Protein AF-A0AB35XH90-F1 (afdb_monomer)

Organism: NCBI:txid51288

Foldseek 3Di:
DQDQDDPVLQVLLLVLVPWDWDQACPDPVSTWTDDPQATEDNDPVVVCVVVVHDDPVVNVVVRHPPVVVVVCRVPVVVSSCSRCQVVLLVVCVVQDPDPDQQDWGDDDDQWTAHNSNDIDRD

Mean predicted aligned error: 10.34 Å

Secondary structure (DSSP, 8-state):
------HHHHHHHHHHTTPEEEE-TTSTTSEEEEETTEEP-S-HHHHHHHHT--SSHHHHTTTB-HHHHHHHHHTHHHHHHHHHHHHHHHHHHHH-SSS-TTPPEE-STTEEE-TT--EEE-

Radius of gyration: 18.58 Å; Cα contacts (8 Å, |Δi|>4): 131; chains: 1; bounding box: 44×32×48 Å

Structure (mmCIF, N/CA/C/O backbone):
data_AF-A0AB35XH90-F1
#
_entry.id   AF-A0AB35XH90-F1
#
loop_
_atom_site.group_PDB
_atom_site.id
_atom_site.type_symbol
_atom_site.label_atom_id
_atom_site.label_alt_id
_atom_site.label_comp_id
_atom_site.label_asym_id
_atom_site.label_entity_id
_atom_site.label_seq_id
_atom_site.pdbx_PDB_ins_code
_atom_site.Cartn_x
_atom_site.Cartn_y
_atom_site.Cartn_z
_atom_site.occupancy
_atom_site.B_iso_or_equiv
_atom_site.auth_seq_id
_atom_site.auth_comp_id
_atom_site.auth_asym_id
_atom_site.auth_atom_id
_atom_site.pdbx_PDB_model_num
ATOM 1 N N . MET A 1 1 ? 3.953 18.642 0.292 1.00 39.84 1 MET A N 1
ATOM 2 C CA . MET A 1 1 ? 3.244 17.989 -0.828 1.00 39.84 1 MET A CA 1
ATOM 3 C C . MET A 1 1 ? 2.874 16.591 -0.352 1.00 39.84 1 MET A C 1
ATOM 5 O O . MET A 1 1 ? 3.778 15.847 0.001 1.00 39.84 1 MET A O 1
ATOM 9 N N . ALA A 1 2 ? 1.587 16.277 -0.179 1.00 48.62 2 ALA A N 1
ATOM 10 C CA . ALA A 1 2 ? 1.181 14.926 0.211 1.00 48.62 2 ALA A CA 1
ATOM 11 C C . ALA A 1 2 ? 1.352 14.021 -1.012 1.00 48.62 2 ALA A C 1
ATOM 13 O O . ALA A 1 2 ? 0.764 14.292 -2.056 1.00 48.62 2 ALA A O 1
ATOM 14 N N . ILE A 1 3 ? 2.204 13.007 -0.911 1.00 57.00 3 ILE A N 1
ATOM 15 C CA . ILE A 1 3 ? 2.400 12.046 -1.993 1.00 57.00 3 ILE A CA 1
ATOM 16 C C . ILE A 1 3 ? 1.155 11.158 -2.040 1.00 57.00 3 ILE A C 1
ATOM 18 O O . ILE A 1 3 ? 0.854 10.456 -1.074 1.00 57.00 3 ILE A O 1
ATOM 22 N N . VAL A 1 4 ? 0.413 11.222 -3.144 1.00 63.78 4 VAL A N 1
ATOM 23 C CA . VAL A 1 4 ? -0.774 10.396 -3.381 1.00 63.78 4 VAL A CA 1
ATOM 24 C C . VAL A 1 4 ? -0.409 9.373 -4.448 1.00 63.78 4 VAL A C 1
ATOM 26 O O . VAL A 1 4 ? -0.208 9.736 -5.601 1.00 63.78 4 VAL A O 1
ATOM 29 N N . LEU A 1 5 ? -0.296 8.106 -4.051 1.00 71.75 5 LEU A N 1
ATOM 30 C CA . LEU A 1 5 ? -0.200 6.994 -4.994 1.00 71.75 5 LEU A CA 1
ATOM 31 C C . LEU A 1 5 ? -1.562 6.791 -5.665 1.00 71.75 5 LEU A C 1
ATOM 33 O O . LEU A 1 5 ? -2.586 6.706 -4.977 1.00 71.75 5 LEU A O 1
ATOM 37 N N . SER A 1 6 ? -1.574 6.649 -6.986 1.00 85.62 6 SER A N 1
ATOM 38 C CA . SER A 1 6 ? -2.751 6.167 -7.708 1.00 85.62 6 SER A CA 1
ATOM 39 C C . SER A 1 6 ? -3.123 4.751 -7.252 1.00 85.62 6 SER A C 1
ATOM 41 O O . SER A 1 6 ? -2.302 4.009 -6.708 1.00 85.62 6 SER A O 1
ATOM 43 N N . VAL A 1 7 ? -4.380 4.355 -7.464 1.00 85.00 7 VAL A N 1
ATOM 44 C CA . VAL A 1 7 ? -4.842 2.996 -7.130 1.00 85.00 7 VAL A CA 1
ATOM 45 C C . VAL A 1 7 ? -4.019 1.947 -7.885 1.00 85.00 7 VAL A C 1
ATOM 47 O O . VAL A 1 7 ? -3.600 0.960 -7.288 1.00 85.00 7 VAL A O 1
ATOM 50 N N . THR A 1 8 ? -3.715 2.194 -9.160 1.00 86.50 8 THR A N 1
ATOM 51 C CA . THR A 1 8 ? -2.907 1.300 -9.998 1.00 86.50 8 THR A CA 1
ATOM 52 C C . THR A 1 8 ? -1.496 1.103 -9.446 1.00 86.50 8 THR A C 1
ATOM 54 O O . THR A 1 8 ? -1.061 -0.038 -9.310 1.00 86.50 8 THR A O 1
ATOM 57 N N . GLU A 1 9 ? -0.803 2.181 -9.060 1.00 88.12 9 GLU A N 1
ATOM 58 C CA . GLU A 1 9 ? 0.536 2.081 -8.458 1.00 88.12 9 GLU A CA 1
ATOM 59 C C . GLU A 1 9 ? 0.500 1.269 -7.155 1.00 88.12 9 GLU A C 1
ATOM 61 O O . GLU A 1 9 ? 1.358 0.422 -6.923 1.00 88.12 9 GLU A O 1
ATOM 66 N N . GLN A 1 10 ? -0.518 1.470 -6.311 1.00 90.19 10 GLN A N 1
ATOM 67 C CA . GLN A 1 10 ? -0.662 0.706 -5.066 1.00 90.19 10 GLN A CA 1
ATOM 68 C C . GLN A 1 10 ? -0.904 -0.782 -5.322 1.00 90.19 10 GLN A C 1
ATOM 70 O O . GLN A 1 10 ? -0.329 -1.613 -4.623 1.00 90.19 10 GLN A O 1
ATOM 75 N N . ILE A 1 11 ? -1.716 -1.121 -6.329 1.00 90.81 11 ILE A N 1
ATOM 76 C CA . ILE A 1 11 ? -1.938 -2.512 -6.744 1.00 90.81 11 ILE A CA 1
ATOM 77 C C . ILE A 1 11 ? -0.621 -3.131 -7.213 1.00 90.81 11 ILE A C 1
ATOM 79 O O . ILE A 1 11 ? -0.260 -4.211 -6.754 1.00 90.81 11 ILE A O 1
ATOM 83 N N . GLN A 1 12 ? 0.131 -2.450 -8.081 1.00 90.62 12 GLN A N 1
ATOM 84 C CA . GLN A 1 12 ? 1.416 -2.960 -8.562 1.00 90.62 12 GLN A CA 1
ATOM 85 C C . GLN A 1 12 ? 2.419 -3.161 -7.420 1.00 90.62 12 GLN A C 1
ATOM 87 O O . GLN A 1 12 ? 3.093 -4.190 -7.380 1.00 90.62 12 GLN A O 1
ATOM 92 N N . ILE A 1 13 ? 2.486 -2.224 -6.467 1.00 92.06 13 ILE A N 1
ATOM 93 C CA . ILE A 1 13 ? 3.338 -2.356 -5.278 1.00 92.06 13 ILE A CA 1
ATOM 94 C C . ILE A 1 13 ? 2.919 -3.579 -4.459 1.00 92.06 13 ILE A C 1
ATOM 96 O O . ILE A 1 13 ? 3.776 -4.394 -4.126 1.00 92.06 13 ILE A O 1
ATOM 100 N N . ALA A 1 14 ? 1.624 -3.744 -4.171 1.00 92.88 14 ALA A N 1
ATOM 101 C CA . ALA A 1 14 ? 1.118 -4.891 -3.420 1.00 92.88 14 ALA A CA 1
ATOM 102 C C . ALA A 1 14 ? 1.481 -6.219 -4.110 1.00 92.88 14 ALA A C 1
ATOM 104 O O . ALA A 1 14 ? 2.028 -7.122 -3.479 1.00 92.88 14 ALA A O 1
ATOM 105 N N . LEU A 1 15 ? 1.274 -6.321 -5.424 1.00 91.75 15 LEU A N 1
ATOM 106 C CA . LEU A 1 15 ? 1.613 -7.525 -6.188 1.00 91.75 15 LEU A CA 1
ATOM 107 C C . LEU A 1 15 ? 3.122 -7.817 -6.174 1.00 91.75 15 LEU A C 1
ATOM 109 O O . LEU A 1 15 ? 3.529 -8.945 -5.905 1.00 91.75 15 LEU A O 1
ATOM 113 N N . LYS A 1 16 ? 3.972 -6.808 -6.399 1.00 91.81 16 LYS A N 1
ATOM 114 C CA . LYS A 1 16 ? 5.440 -6.953 -6.340 1.00 91.81 16 LYS A CA 1
ATOM 115 C C . LYS A 1 16 ? 5.946 -7.311 -4.940 1.00 91.81 16 LYS A C 1
ATOM 117 O O . LYS A 1 16 ? 6.959 -7.992 -4.815 1.00 91.81 16 LYS A O 1
ATOM 122 N N . LEU A 1 17 ? 5.236 -6.892 -3.892 1.00 92.75 17 LEU A N 1
ATOM 123 C CA . LEU A 1 17 ? 5.511 -7.285 -2.510 1.00 92.75 17 LEU A CA 1
ATOM 124 C C . LEU A 1 17 ? 5.043 -8.712 -2.181 1.00 92.75 17 LEU A C 1
ATOM 126 O O . LEU A 1 17 ? 5.331 -9.194 -1.082 1.00 92.75 17 LEU A O 1
ATOM 130 N N . GLY A 1 18 ? 4.359 -9.390 -3.106 1.00 94.62 18 GLY A N 1
ATOM 131 C CA . GLY A 1 18 ? 3.886 -10.763 -2.954 1.00 94.62 18 GLY A CA 1
ATOM 132 C C . GLY A 1 18 ? 2.513 -10.886 -2.298 1.00 94.62 18 GLY A C 1
ATOM 133 O O . GLY A 1 18 ? 2.228 -11.927 -1.716 1.00 94.62 18 GLY A O 1
ATOM 134 N N . TYR A 1 19 ? 1.681 -9.840 -2.335 1.00 96.38 19 TYR A N 1
ATOM 135 C CA . TYR A 1 19 ? 0.267 -9.993 -1.999 1.00 96.38 19 TYR A CA 1
ATOM 136 C C . TYR A 1 19 ? -0.485 -10.640 -3.157 1.00 96.38 19 TYR A C 1
ATOM 138 O O . TYR A 1 19 ? -0.274 -10.310 -4.324 1.00 96.38 19 TYR A O 1
ATOM 146 N N . GLU A 1 20 ? -1.418 -11.514 -2.817 1.00 95.06 20 GLU A N 1
ATOM 147 C CA . GLU A 1 20 ? -2.291 -12.190 -3.761 1.00 95.06 20 GLU A CA 1
ATOM 148 C C . GLU A 1 20 ? -3.639 -11.480 -3.830 1.00 95.06 20 GLU A C 1
ATOM 150 O O . GLU A 1 20 ? -4.195 -11.059 -2.812 1.00 95.06 20 GLU A O 1
ATOM 155 N N . ARG A 1 21 ? -4.171 -11.339 -5.046 1.00 92.56 21 ARG A N 1
ATOM 156 C CA . ARG A 1 21 ? -5.480 -10.728 -5.281 1.00 92.56 21 ARG A CA 1
ATOM 157 C C . ARG A 1 21 ? -6.584 -11.723 -4.935 1.00 92.56 21 ARG A C 1
ATOM 159 O O . ARG A 1 21 ? -6.657 -12.787 -5.545 1.00 92.56 21 ARG A O 1
ATOM 166 N N . VAL A 1 22 ? -7.500 -11.327 -4.060 1.00 91.81 22 VAL A N 1
ATOM 167 C CA . VAL A 1 22 ? -8.717 -12.081 -3.751 1.00 91.81 22 VAL A CA 1
ATOM 168 C C . VAL A 1 22 ? -9.932 -11.295 -4.245 1.00 91.81 22 VAL A C 1
ATOM 170 O O . VAL A 1 22 ? -10.131 -10.166 -3.795 1.00 91.81 22 VAL A O 1
ATOM 173 N N . PRO A 1 23 ? -10.719 -11.833 -5.196 1.00 87.56 23 PRO A N 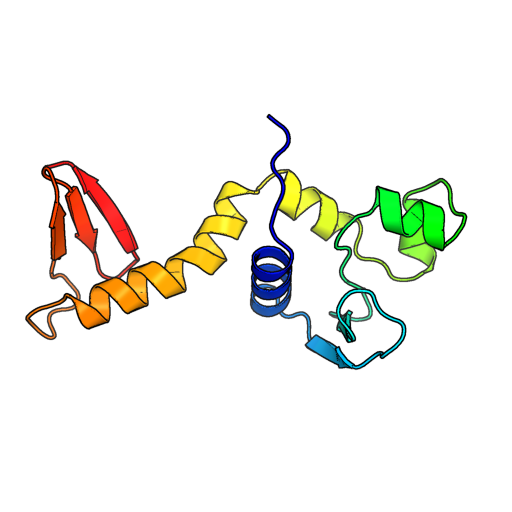1
ATOM 174 C CA . PRO A 1 23 ? -11.942 -11.188 -5.668 1.00 87.56 23 PRO A CA 1
ATOM 175 C C . PRO A 1 23 ? -12.940 -10.965 -4.529 1.00 87.56 23 PRO A C 1
ATOM 177 O O . PRO A 1 23 ? -13.193 -11.873 -3.7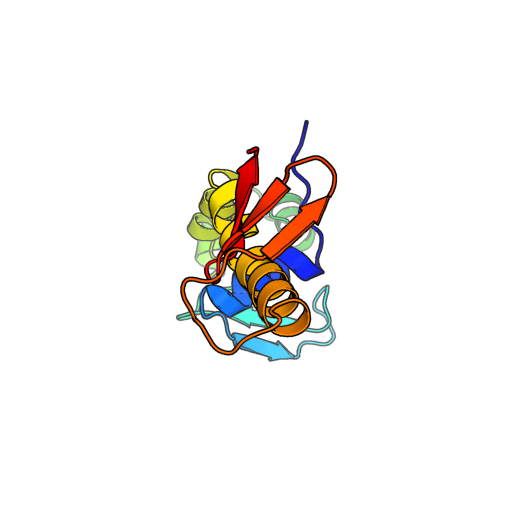43 1.00 87.56 23 PRO A O 1
ATOM 180 N N . ASP A 1 24 ? -13.507 -9.765 -4.475 1.00 85.50 24 ASP A N 1
ATOM 181 C CA . ASP A 1 24 ? -14.503 -9.361 -3.482 1.00 85.50 24 ASP A CA 1
ATOM 182 C C . ASP A 1 24 ? -15.303 -8.195 -4.068 1.00 85.50 24 ASP A C 1
ATOM 184 O O . ASP A 1 24 ? -14.754 -7.112 -4.266 1.00 85.50 24 ASP A O 1
ATOM 188 N N . GLU A 1 25 ? -16.568 -8.428 -4.412 1.00 81.44 25 GLU A N 1
ATOM 189 C CA . GLU A 1 25 ? -17.417 -7.434 -5.081 1.00 81.44 25 GLU A CA 1
ATOM 190 C C . GLU A 1 25 ? -17.711 -6.213 -4.201 1.00 81.44 25 GLU A C 1
ATOM 192 O O . GLU A 1 25 ? -17.904 -5.118 -4.731 1.00 81.44 25 GLU A O 1
ATOM 197 N N . ASP A 1 26 ? -17.659 -6.379 -2.878 1.00 78.25 26 ASP A N 1
ATOM 198 C CA . ASP A 1 26 ? -17.913 -5.316 -1.907 1.00 78.25 26 ASP A CA 1
ATOM 199 C C . ASP A 1 26 ? -16.650 -4.485 -1.609 1.00 78.25 26 ASP A C 1
ATOM 201 O O . ASP A 1 26 ? -16.716 -3.406 -1.008 1.00 78.25 26 ASP A O 1
ATOM 205 N N . ALA A 1 27 ? -15.476 -4.948 -2.052 1.00 75.62 27 ALA A N 1
ATOM 206 C CA . ALA A 1 27 ? -14.221 -4.234 -1.874 1.00 75.62 27 ALA A CA 1
ATOM 207 C C . ALA A 1 27 ? -14.062 -3.070 -2.869 1.00 75.62 27 ALA A C 1
ATOM 209 O O . ALA A 1 27 ? -14.459 -3.133 -4.030 1.00 75.62 27 ALA A O 1
ATOM 210 N N . TYR A 1 28 ? -13.357 -2.015 -2.440 1.00 69.25 28 TYR A N 1
ATOM 211 C CA . TYR A 1 28 ? -13.143 -0.775 -3.208 1.00 69.25 28 TYR A CA 1
ATOM 212 C C . TYR A 1 28 ? -12.589 -0.982 -4.634 1.00 69.25 28 TYR A C 1
ATOM 214 O O . TYR A 1 28 ? -12.865 -0.183 -5.525 1.00 69.25 28 TYR A O 1
ATOM 222 N N . THR A 1 29 ? -11.813 -2.048 -4.860 1.00 74.38 29 THR A N 1
ATOM 223 C CA . THR A 1 29 ? -11.251 -2.411 -6.176 1.00 74.38 29 THR A CA 1
ATOM 224 C C . THR A 1 29 ? -11.829 -3.710 -6.748 1.00 74.38 29 THR A C 1
ATOM 226 O O . THR A 1 29 ? -11.164 -4.392 -7.533 1.00 74.38 29 THR A O 1
ATOM 229 N N . SER A 1 30 ? -13.021 -4.108 -6.293 1.00 78.88 30 SER A N 1
ATOM 230 C CA . SER A 1 30 ? -13.629 -5.423 -6.555 1.00 78.88 30 SER A CA 1
ATOM 231 C C . SER A 1 30 ? -12.703 -6.602 -6.189 1.00 78.88 30 SER A C 1
ATOM 233 O O . SER A 1 30 ? -12.723 -7.673 -6.806 1.00 78.88 30 SER A O 1
ATOM 235 N N . ALA A 1 31 ? -11.797 -6.346 -5.244 1.00 84.25 31 ALA A N 1
ATOM 236 C CA . ALA A 1 31 ? -10.842 -7.277 -4.669 1.00 84.25 31 ALA A CA 1
ATOM 237 C C . ALA A 1 31 ? -10.152 -6.650 -3.457 1.00 84.25 31 ALA A C 1
ATOM 239 O O . ALA A 1 31 ? -9.973 -5.428 -3.402 1.00 84.25 31 ALA A O 1
ATOM 240 N N . TYR A 1 32 ? -9.676 -7.507 -2.561 1.00 91.19 32 TYR A N 1
ATOM 241 C CA . TYR A 1 32 ? -8.645 -7.181 -1.582 1.00 91.19 32 TYR A CA 1
ATOM 242 C C . TYR A 1 32 ? -7.352 -7.944 -1.901 1.00 91.19 32 TYR A C 1
ATOM 244 O O . TYR A 1 32 ? -7.319 -8.809 -2.777 1.00 91.19 32 TYR A O 1
ATOM 252 N N . TYR A 1 33 ? -6.264 -7.592 -1.218 1.00 95.19 33 TYR A N 1
ATOM 253 C CA . TYR A 1 33 ? -4.948 -8.188 -1.446 1.00 95.19 33 TYR A CA 1
ATOM 254 C C . TYR A 1 33 ? -4.408 -8.718 -0.123 1.00 95.19 33 TYR A C 1
ATOM 256 O O . TYR A 1 33 ? -4.433 -7.988 0.869 1.00 95.19 33 TYR A O 1
ATOM 264 N N . VAL A 1 34 ? -3.949 -9.970 -0.094 1.00 96.19 34 VAL A N 1
ATOM 265 C CA . VAL A 1 34 ? -3.526 -10.652 1.138 1.00 96.19 34 VAL A CA 1
ATOM 266 C C . VAL A 1 34 ? -2.141 -11.279 0.996 1.00 96.19 34 VAL A C 1
ATOM 268 O O . VAL A 1 34 ? -1.813 -11.844 -0.041 1.00 96.19 34 VAL A O 1
ATOM 271 N N . LYS A 1 35 ? -1.323 -11.186 2.044 1.00 97.38 35 LYS A N 1
ATOM 272 C CA . LYS A 1 35 ? -0.006 -11.824 2.139 1.00 97.38 35 LYS A CA 1
ATOM 273 C C . LYS A 1 35 ? 0.188 -12.344 3.552 1.00 97.38 35 LYS A C 1
ATOM 275 O O . LYS A 1 35 ? 0.113 -11.571 4.498 1.00 97.38 35 LYS A O 1
ATOM 280 N N . ASN A 1 36 ? 0.464 -13.639 3.709 1.00 95.44 36 ASN A N 1
ATOM 281 C CA . ASN A 1 36 ? 0.664 -14.262 5.027 1.00 95.44 36 ASN A CA 1
ATOM 282 C C . ASN A 1 36 ? -0.482 -13.972 6.021 1.00 95.44 36 ASN A C 1
ATOM 284 O O . ASN A 1 36 ? -0.238 -13.723 7.197 1.00 95.44 36 ASN A O 1
ATOM 288 N N . GLY A 1 37 ? -1.727 -13.951 5.535 1.00 94.12 37 GLY A N 1
ATOM 289 C CA . GLY A 1 37 ? -2.910 -13.602 6.331 1.00 94.12 37 GLY A CA 1
ATOM 290 C C . GLY A 1 37 ? -3.161 -12.099 6.494 1.00 94.12 37 GLY A C 1
ATOM 291 O O . GLY A 1 37 ? -4.268 -11.725 6.857 1.00 94.12 37 GLY A O 1
ATOM 292 N N . LEU A 1 38 ? -2.197 -11.238 6.152 1.00 97.50 38 LEU A N 1
ATOM 293 C CA . LEU A 1 38 ? -2.316 -9.791 6.311 1.00 97.50 38 LEU A CA 1
ATOM 294 C C . LEU A 1 38 ? -2.903 -9.111 5.070 1.00 97.50 38 LEU A C 1
ATOM 296 O O . LEU A 1 38 ? -2.459 -9.345 3.945 1.00 97.50 38 LEU A O 1
ATOM 300 N N . LYS A 1 39 ? -3.885 -8.235 5.279 1.00 95.94 39 LYS A N 1
ATOM 301 C CA . LYS A 1 39 ? -4.622 -7.491 4.254 1.00 95.94 39 LYS A CA 1
ATOM 302 C C . LYS A 1 39 ? -3.936 -6.167 3.945 1.00 95.94 39 LYS A C 1
ATOM 304 O O . LYS A 1 39 ? -3.652 -5.366 4.836 1.00 95.94 39 LYS A O 1
ATOM 309 N N . TRP A 1 40 ? -3.735 -5.905 2.661 1.00 96.06 40 TRP A N 1
ATOM 310 C CA . TRP A 1 40 ? -3.222 -4.639 2.155 1.00 96.06 40 TRP A CA 1
ATOM 311 C C . TRP A 1 40 ? -4.168 -3.471 2.464 1.00 96.06 40 TRP A C 1
ATOM 313 O O . TRP A 1 40 ? -5.389 -3.585 2.334 1.00 96.06 40 TRP A O 1
ATOM 323 N N . ILE A 1 41 ? -3.598 -2.315 2.805 1.00 94.38 41 ILE A N 1
ATOM 324 C CA . ILE A 1 41 ? -4.351 -1.091 3.089 1.00 94.38 41 ILE A CA 1
ATOM 325 C C . ILE A 1 41 ? -4.064 -0.048 2.004 1.00 94.38 41 ILE A C 1
ATOM 327 O O . ILE A 1 41 ? -2.948 0.452 1.881 1.00 94.38 41 ILE A O 1
ATOM 331 N N . PHE A 1 42 ? -5.099 0.374 1.277 1.00 91.50 42 PHE A N 1
ATOM 332 C CA . PHE A 1 42 ? -4.985 1.485 0.322 1.00 91.50 42 PHE A CA 1
ATOM 333 C C . PHE A 1 42 ? -5.015 2.852 1.022 1.00 91.50 42 PHE A C 1
ATOM 335 O O . PHE A 1 42 ? -4.179 3.734 0.808 1.00 91.50 42 PHE A O 1
ATOM 342 N N . ASN A 1 43 ? -5.988 3.032 1.915 1.00 90.88 43 ASN A N 1
ATOM 343 C CA . ASN A 1 43 ? -6.233 4.285 2.616 1.00 90.88 43 ASN A CA 1
ATOM 344 C C . ASN A 1 43 ? -6.612 4.003 4.070 1.00 90.88 43 ASN A C 1
ATOM 346 O O . ASN A 1 43 ? -7.760 3.665 4.345 1.00 90.88 43 ASN A O 1
ATOM 350 N N . ILE A 1 44 ? -5.668 4.185 4.999 1.00 94.19 44 ILE A N 1
ATOM 351 C CA . ILE A 1 44 ? -5.908 3.869 6.413 1.00 94.19 44 ILE A CA 1
ATOM 352 C C . ILE A 1 44 ? -7.001 4.756 7.016 1.00 94.19 44 ILE A C 1
ATOM 354 O O . ILE A 1 44 ? -7.814 4.283 7.796 1.00 94.19 44 ILE A O 1
ATOM 358 N N . VAL A 1 45 ? -7.082 6.031 6.619 1.00 93.06 45 VAL A N 1
ATOM 359 C CA . VAL A 1 45 ? -8.079 6.969 7.160 1.00 93.06 45 VAL A CA 1
ATOM 360 C C . VAL A 1 45 ? -9.480 6.596 6.682 1.00 93.06 45 VAL A C 1
ATOM 362 O O . VAL A 1 45 ? -10.423 6.606 7.469 1.00 93.06 45 VAL A O 1
ATOM 365 N N . GLY A 1 46 ? -9.620 6.268 5.395 1.00 91.31 46 GLY A N 1
ATOM 366 C CA . GLY A 1 46 ? -10.882 5.792 4.828 1.00 91.31 46 GLY A CA 1
ATOM 367 C C . GLY A 1 46 ? -11.309 4.466 5.450 1.00 91.31 46 GLY A C 1
ATOM 368 O O . GLY A 1 46 ? -12.442 4.343 5.899 1.00 91.31 46 GLY A O 1
ATOM 369 N N . LEU A 1 47 ? -10.370 3.526 5.565 1.00 92.56 47 LEU A N 1
ATOM 370 C CA . LEU A 1 47 ? -10.606 2.210 6.148 1.00 92.56 47 LEU A CA 1
ATOM 371 C C . LEU A 1 47 ? -11.106 2.303 7.593 1.00 92.56 47 LEU A C 1
ATOM 373 O O . LEU A 1 47 ? -12.130 1.712 7.921 1.00 92.56 47 LEU A O 1
ATOM 377 N N . LYS A 1 48 ? -10.442 3.105 8.435 1.00 95.12 48 LYS A N 1
ATOM 378 C CA . LYS A 1 48 ? -10.863 3.324 9.827 1.00 95.12 48 LYS A CA 1
ATOM 379 C C . LYS A 1 48 ? -12.289 3.855 9.932 1.00 95.12 48 LYS A C 1
ATOM 381 O O . LYS A 1 48 ? -13.061 3.372 10.751 1.00 95.12 48 LYS A O 1
ATOM 386 N N . LYS A 1 49 ? -12.655 4.815 9.075 1.00 94.38 49 LYS A N 1
ATOM 387 C CA . LYS A 1 49 ? -14.022 5.355 9.027 1.00 94.38 49 LYS A CA 1
ATOM 388 C C . LYS A 1 49 ? -15.040 4.291 8.627 1.00 94.38 49 LYS A C 1
ATOM 390 O O . LYS A 1 49 ? -16.081 4.204 9.265 1.00 94.38 49 LYS A O 1
ATOM 395 N N . THR A 1 50 ? -14.742 3.491 7.605 1.00 91.88 50 THR A N 1
ATOM 396 C CA . THR A 1 50 ? -15.636 2.423 7.132 1.00 91.88 50 THR A CA 1
ATOM 397 C C . THR A 1 50 ? -15.842 1.340 8.188 1.00 91.88 50 THR A C 1
ATOM 399 O O . THR A 1 50 ? -16.963 0.884 8.379 1.00 91.88 50 THR A O 1
ATOM 402 N N . LEU A 1 51 ? -14.780 0.960 8.899 1.00 92.75 51 LEU A N 1
ATOM 403 C CA . LEU A 1 51 ? -14.831 -0.056 9.952 1.00 92.75 51 LEU A CA 1
ATOM 404 C C . LEU A 1 51 ? -15.280 0.499 11.313 1.00 92.75 51 LEU A C 1
ATOM 406 O O . LEU A 1 51 ? -15.437 -0.268 12.256 1.00 92.75 51 LEU A O 1
ATOM 410 N N . ASN A 1 52 ? -15.484 1.816 11.420 1.00 95.69 52 ASN A N 1
ATOM 411 C CA . ASN A 1 52 ? -15.790 2.517 12.666 1.00 95.69 52 ASN A CA 1
ATOM 412 C C . ASN A 1 52 ? -14.781 2.224 13.800 1.00 95.69 52 ASN A C 1
ATOM 414 O O . ASN A 1 52 ? -15.163 2.033 14.952 1.00 95.69 52 ASN A O 1
ATOM 418 N N . VAL A 1 53 ? -13.490 2.207 13.462 1.00 95.75 53 VAL A N 1
ATOM 419 C CA . VAL A 1 53 ? -12.379 2.025 14.411 1.00 95.75 53 VAL A CA 1
ATOM 420 C C . VAL A 1 53 ? -11.541 3.295 14.513 1.00 95.75 53 VAL A C 1
ATOM 422 O O . VAL A 1 53 ? -11.549 4.148 13.621 1.00 95.75 53 VAL A O 1
ATOM 425 N N . SER A 1 54 ? -10.792 3.434 15.604 1.00 93.62 54 SER A N 1
ATOM 426 C CA . SER A 1 54 ? -10.063 4.669 15.921 1.00 93.62 54 SER A CA 1
ATOM 427 C C . SER A 1 54 ? -8.543 4.505 15.880 1.00 93.62 54 SER A C 1
ATOM 429 O O . SER A 1 54 ? -7.811 5.448 15.556 1.00 93.62 54 SER A O 1
ATOM 431 N N . SER A 1 55 ? -8.051 3.297 16.135 1.00 96.00 55 SER A N 1
ATOM 432 C CA . SER A 1 55 ? -6.633 3.012 16.327 1.00 96.00 55 SER A CA 1
ATOM 433 C C . SER A 1 55 ? -6.049 2.146 15.214 1.00 96.00 55 SER A C 1
ATOM 435 O O . SER A 1 55 ? -6.756 1.550 14.405 1.00 96.00 55 SER A O 1
ATOM 437 N N . ASP A 1 56 ? -4.722 2.148 15.132 1.00 97.50 56 ASP A N 1
ATOM 438 C CA . ASP A 1 56 ? -3.993 1.224 14.263 1.00 97.50 56 ASP A CA 1
ATOM 439 C C . ASP A 1 56 ? -4.000 -0.201 14.842 1.00 97.50 56 ASP A C 1
ATOM 441 O O . ASP A 1 56 ? -3.969 -1.164 14.085 1.00 97.50 56 ASP A O 1
ATOM 445 N N . ASP A 1 57 ? -4.100 -0.348 16.166 1.00 97.88 57 ASP A N 1
ATOM 446 C CA . ASP A 1 57 ? -4.150 -1.655 16.830 1.00 97.88 57 ASP A CA 1
ATOM 447 C C . ASP A 1 57 ? -5.431 -2.420 16.486 1.00 97.88 57 ASP A C 1
ATOM 449 O O . ASP A 1 57 ? -5.353 -3.582 16.102 1.00 97.88 57 ASP A O 1
ATOM 453 N N . GLU A 1 58 ? -6.584 -1.747 16.466 1.00 97.69 58 GLU A N 1
ATOM 454 C CA . GLU A 1 58 ? -7.854 -2.335 16.005 1.00 97.69 58 GLU A CA 1
ATOM 455 C C . GLU A 1 58 ? -7.799 -2.810 14.540 1.00 97.69 58 GLU A C 1
ATOM 457 O O . GLU A 1 58 ? -8.547 -3.702 14.139 1.00 97.69 58 GLU A O 1
ATOM 462 N N . LEU A 1 59 ? -6.932 -2.211 13.715 1.00 97.38 59 LEU A N 1
ATOM 463 C CA . LEU A 1 59 ? -6.692 -2.684 12.351 1.00 97.38 59 LEU A CA 1
ATOM 464 C C . LEU A 1 59 ? -5.793 -3.925 12.345 1.00 97.38 59 LEU A C 1
ATOM 466 O O . LEU A 1 59 ? -6.064 -4.859 11.593 1.00 97.38 59 LEU A O 1
ATOM 470 N N . ARG A 1 60 ? -4.758 -3.967 13.194 1.00 97.38 60 ARG A N 1
ATOM 471 C CA . ARG A 1 60 ? -3.900 -5.154 13.354 1.00 97.38 60 ARG A CA 1
ATOM 472 C C . ARG A 1 60 ? -4.698 -6.359 13.853 1.00 97.38 60 ARG A C 1
ATOM 474 O O . ARG A 1 60 ? -4.500 -7.455 13.347 1.00 97.38 60 ARG A O 1
ATOM 481 N N . GLU A 1 61 ? -5.636 -6.151 14.776 1.00 96.81 61 GLU A N 1
ATOM 482 C CA . GLU A 1 61 ? -6.558 -7.188 15.271 1.00 96.81 61 GLU A CA 1
ATOM 483 C C . GLU A 1 61 ? -7.482 -7.756 14.180 1.00 96.81 61 GLU A C 1
ATOM 485 O O . GLU A 1 61 ? -8.003 -8.859 14.321 1.00 96.81 61 GLU A O 1
ATOM 490 N N . GLN A 1 62 ? -7.671 -7.020 13.083 1.00 95.50 62 GLN A N 1
ATOM 491 C CA . GLN A 1 62 ? -8.441 -7.440 11.906 1.00 95.50 62 GLN A CA 1
ATOM 492 C C . GLN A 1 62 ? -7.552 -7.915 10.744 1.00 95.50 62 GLN A C 1
ATOM 494 O O . GLN A 1 62 ? -8.010 -7.987 9.594 1.00 95.50 62 GLN A O 1
ATOM 499 N N . ASP A 1 63 ? -6.290 -8.222 11.046 1.00 97.25 63 ASP A N 1
ATOM 500 C CA . ASP A 1 63 ? -5.261 -8.687 10.121 1.00 9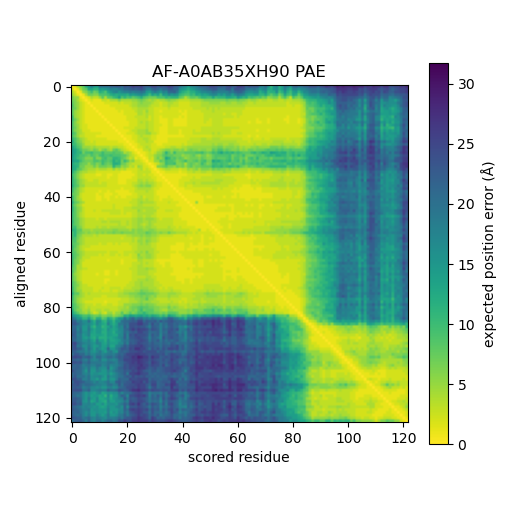7.25 63 ASP A CA 1
ATOM 501 C C . ASP A 1 63 ? -4.902 -7.675 9.025 1.00 97.25 63 ASP A C 1
ATOM 503 O O . ASP A 1 63 ? -4.520 -8.062 7.927 1.00 97.25 63 ASP A O 1
ATOM 507 N N . TYR A 1 64 ? -5.025 -6.368 9.257 1.00 97.44 64 TYR A N 1
ATOM 508 C CA . TYR A 1 64 ? -4.532 -5.379 8.294 1.00 97.44 64 TYR A CA 1
ATOM 509 C C . TYR A 1 64 ? -3.031 -5.120 8.463 1.00 97.44 64 TYR A C 1
ATOM 511 O O . TYR A 1 64 ? -2.526 -4.944 9.573 1.00 97.44 64 TYR A O 1
ATOM 519 N N . ASP A 1 65 ? -2.318 -5.024 7.340 1.00 97.56 65 ASP A N 1
ATOM 520 C CA . ASP A 1 65 ? -0.872 -4.800 7.304 1.00 97.56 65 ASP A CA 1
ATOM 521 C C . ASP A 1 65 ? -0.515 -3.318 7.500 1.00 97.56 65 ASP A C 1
ATOM 523 O O . ASP A 1 65 ? -0.178 -2.574 6.572 1.00 97.56 65 ASP A O 1
ATOM 527 N N . VAL A 1 66 ? -0.645 -2.867 8.745 1.00 97.56 66 VAL A N 1
ATOM 528 C CA . VAL A 1 66 ? -0.374 -1.478 9.130 1.00 97.56 66 VAL A CA 1
ATOM 529 C C . VAL A 1 66 ? 1.103 -1.118 8.945 1.00 97.56 66 VAL A C 1
ATOM 531 O O . VAL A 1 66 ? 1.421 -0.002 8.527 1.00 97.56 66 VAL A O 1
ATOM 534 N N . GLU A 1 67 ? 2.013 -2.049 9.225 1.00 97.19 67 GLU A N 1
ATOM 535 C CA . GLU A 1 67 ? 3.451 -1.788 9.130 1.00 97.19 67 GLU A CA 1
ATOM 536 C C . GLU A 1 67 ? 3.866 -1.518 7.681 1.00 97.19 67 GLU A C 1
ATOM 538 O O . GLU A 1 67 ? 4.495 -0.494 7.393 1.00 97.19 67 GLU A O 1
ATOM 543 N N . THR A 1 68 ? 3.431 -2.367 6.744 1.00 95.94 68 THR A N 1
ATOM 544 C CA . THR A 1 68 ? 3.726 -2.177 5.319 1.00 95.94 68 THR A CA 1
ATOM 545 C C . THR A 1 68 ? 3.077 -0.898 4.781 1.00 95.94 68 THR A C 1
ATOM 547 O O . THR A 1 68 ? 3.696 -0.175 3.996 1.00 95.94 68 THR A O 1
ATOM 550 N N . TYR A 1 69 ? 1.873 -0.542 5.247 1.00 94.94 69 TYR A N 1
ATOM 551 C CA . TYR A 1 69 ? 1.204 0.708 4.865 1.00 94.94 69 TYR A CA 1
ATOM 552 C C . TYR A 1 69 ? 2.060 1.956 5.141 1.00 94.94 69 TYR A C 1
ATOM 554 O O . TYR A 1 69 ? 2.149 2.857 4.291 1.00 94.94 69 TYR A O 1
ATOM 562 N N . TYR A 1 70 ? 2.672 2.034 6.327 1.00 94.81 70 TYR A N 1
ATOM 563 C CA . TYR A 1 70 ? 3.526 3.163 6.696 1.00 94.81 70 TYR A CA 1
ATOM 564 C C . TYR A 1 70 ? 4.898 3.085 6.040 1.00 94.81 70 TYR A C 1
ATOM 566 O O . TYR A 1 70 ? 5.415 4.125 5.623 1.00 94.81 70 TYR A O 1
ATOM 574 N N . ASP A 1 71 ? 5.472 1.888 5.916 1.00 94.94 71 ASP A N 1
ATOM 575 C CA . ASP A 1 71 ? 6.758 1.702 5.252 1.00 94.94 71 ASP A CA 1
ATOM 576 C C . ASP A 1 71 ? 6.713 2.188 3.799 1.00 94.94 71 ASP A C 1
ATOM 578 O O . ASP A 1 71 ? 7.564 2.977 3.387 1.00 94.94 71 ASP A O 1
ATOM 582 N N . VAL A 1 72 ? 5.663 1.832 3.052 1.00 91.12 72 VAL A N 1
ATOM 583 C CA . VAL A 1 72 ? 5.483 2.256 1.655 1.00 91.12 72 VAL A CA 1
ATOM 584 C C . VAL A 1 72 ? 5.382 3.772 1.523 1.00 91.12 72 VAL A C 1
ATOM 586 O O . VAL A 1 72 ? 5.978 4.362 0.623 1.00 91.12 72 VAL A O 1
ATOM 589 N N . ARG A 1 73 ? 4.676 4.435 2.444 1.00 89.38 73 ARG A N 1
ATOM 590 C CA . ARG A 1 73 ? 4.552 5.903 2.443 1.00 89.38 73 ARG A CA 1
ATOM 591 C C . ARG A 1 73 ? 5.841 6.604 2.848 1.00 89.38 73 ARG A C 1
ATOM 593 O O . ARG A 1 73 ? 6.166 7.642 2.277 1.00 89.38 73 ARG A O 1
ATOM 600 N N . ARG A 1 74 ? 6.572 6.054 3.819 1.00 91.06 74 ARG A N 1
ATOM 601 C CA . ARG A 1 74 ? 7.858 6.600 4.268 1.00 91.06 74 ARG A CA 1
ATOM 602 C C . ARG A 1 74 ? 8.935 6.434 3.198 1.00 91.06 74 ARG A C 1
ATOM 604 O O . ARG A 1 74 ? 9.729 7.344 2.992 1.00 91.06 74 ARG A O 1
ATOM 611 N N . ASN A 1 75 ? 8.924 5.302 2.501 1.00 88.69 75 ASN A N 1
ATOM 612 C CA . ASN A 1 75 ? 9.916 4.913 1.503 1.00 88.69 75 ASN A CA 1
ATOM 613 C C . ASN A 1 75 ? 9.356 4.977 0.073 1.00 88.69 75 ASN A C 1
ATOM 615 O O . ASN A 1 75 ? 9.692 4.145 -0.768 1.00 88.69 75 ASN A O 1
ATOM 619 N N . TYR A 1 76 ? 8.515 5.974 -0.220 1.00 82.69 76 TYR A N 1
ATOM 620 C CA . TYR A 1 76 ? 7.786 6.079 -1.491 1.00 82.69 76 TYR A CA 1
ATOM 621 C C . TYR A 1 76 ? 8.674 5.910 -2.730 1.00 82.69 76 TYR A C 1
ATOM 623 O O . TYR A 1 76 ? 8.338 5.127 -3.613 1.00 82.69 76 TYR A O 1
ATOM 631 N N . ASN A 1 77 ? 9.823 6.592 -2.788 1.00 80.44 77 ASN A N 1
ATOM 632 C CA . ASN A 1 77 ? 10.700 6.550 -3.964 1.00 80.44 77 ASN A CA 1
ATOM 633 C C . ASN A 1 77 ? 11.214 5.133 -4.263 1.00 80.44 77 ASN A C 1
ATOM 635 O O . ASN A 1 77 ? 11.238 4.736 -5.424 1.00 80.44 77 ASN A O 1
ATOM 639 N N . LYS A 1 78 ? 11.538 4.347 -3.226 1.00 85.75 78 LYS A N 1
ATOM 640 C CA . LYS A 1 78 ? 11.963 2.945 -3.360 1.00 85.75 78 LYS A CA 1
ATOM 641 C C . LYS A 1 78 ? 10.864 2.103 -4.010 1.00 85.75 78 LYS A C 1
ATOM 643 O O . LYS A 1 78 ? 11.113 1.373 -4.964 1.00 85.75 78 LYS A O 1
ATOM 648 N N . TYR A 1 79 ? 9.637 2.211 -3.504 1.00 86.44 79 TYR A N 1
ATOM 649 C CA . TYR A 1 79 ? 8.510 1.429 -4.018 1.00 86.44 79 TYR A CA 1
ATOM 650 C C . TYR A 1 79 ? 8.035 1.906 -5.387 1.00 86.44 79 TYR A C 1
ATOM 652 O O . TYR A 1 79 ? 7.605 1.088 -6.194 1.00 86.44 79 TYR A O 1
ATOM 660 N N . LYS A 1 80 ? 8.168 3.203 -5.678 1.00 81.50 80 LYS A N 1
ATOM 661 C CA . LYS A 1 80 ? 7.917 3.745 -7.011 1.00 81.50 80 LYS A CA 1
ATOM 662 C C . LYS A 1 80 ? 8.910 3.186 -8.028 1.00 81.50 80 LYS A C 1
ATOM 664 O O . LYS A 1 80 ? 8.485 2.693 -9.061 1.00 81.50 80 LYS A O 1
ATOM 669 N N . GLN A 1 81 ? 10.207 3.188 -7.726 1.00 79.19 81 GLN A N 1
ATOM 670 C CA . GLN A 1 81 ? 11.221 2.589 -8.604 1.00 79.19 81 GLN A CA 1
ATOM 671 C C . GLN A 1 81 ? 10.975 1.092 -8.830 1.00 79.19 81 GLN A C 1
ATOM 673 O O . GLN A 1 81 ? 11.115 0.620 -9.948 1.00 79.19 81 GLN A O 1
ATOM 678 N N . MET A 1 82 ? 10.511 0.357 -7.815 1.00 81.56 82 MET A N 1
ATOM 679 C CA . MET A 1 82 ? 10.173 -1.067 -7.949 1.00 81.56 82 MET A CA 1
ATOM 680 C C . MET A 1 82 ? 9.083 -1.351 -9.004 1.00 81.56 82 MET A C 1
ATOM 682 O O . MET A 1 82 ? 9.085 -2.425 -9.608 1.00 81.56 82 MET A O 1
ATOM 686 N N . ILE A 1 83 ? 8.143 -0.422 -9.211 1.00 79.44 83 ILE A N 1
ATOM 687 C CA . ILE A 1 83 ? 7.058 -0.568 -10.199 1.00 79.44 83 ILE A CA 1
ATOM 688 C C . ILE A 1 83 ? 7.327 0.180 -11.512 1.00 79.44 83 ILE A C 1
ATOM 690 O O . ILE A 1 83 ? 6.802 -0.215 -12.544 1.00 79.44 83 ILE A O 1
ATOM 694 N N . VAL A 1 84 ? 8.169 1.217 -11.489 1.00 67.69 84 VAL A N 1
ATOM 695 C CA . VAL A 1 84 ? 8.604 1.962 -12.683 1.00 67.69 84 VAL A CA 1
ATOM 696 C C . VAL A 1 84 ? 9.742 1.244 -13.404 1.00 67.69 84 VAL A C 1
ATOM 698 O O . VAL A 1 84 ? 9.803 1.295 -14.626 1.00 67.69 84 VAL A O 1
ATOM 701 N N . GLY A 1 85 ? 10.601 0.519 -12.682 1.00 60.12 85 GLY A N 1
ATOM 702 C CA . GLY A 1 85 ? 11.707 -0.241 -13.263 1.00 60.12 85 GLY A CA 1
ATOM 703 C C . GLY A 1 85 ? 11.237 -1.221 -14.335 1.00 60.12 85 GLY A C 1
ATOM 704 O O . GLY A 1 85 ? 11.875 -1.325 -15.366 1.00 60.12 85 GLY A O 1
ATOM 705 N N . SER A 1 86 ? 10.060 -1.847 -14.194 1.00 57.25 86 SER A N 1
ATOM 706 C CA . SER A 1 86 ? 9.542 -2.693 -15.280 1.00 57.25 86 SER A CA 1
ATOM 707 C C . SER A 1 86 ? 9.151 -1.913 -16.533 1.00 57.25 86 SER A C 1
ATOM 709 O O . SER A 1 86 ? 9.249 -2.459 -17.624 1.00 57.25 86 SER A O 1
ATOM 711 N N . ASP A 1 87 ? 8.699 -0.669 -16.389 1.00 62.06 87 ASP A N 1
ATOM 712 C CA . ASP A 1 87 ? 8.264 0.168 -17.511 1.00 62.06 87 ASP A CA 1
ATOM 713 C C . ASP A 1 87 ? 9.473 0.772 -18.242 1.00 62.06 87 ASP A C 1
ATOM 715 O O . ASP A 1 87 ? 9.515 0.783 -19.466 1.00 62.06 87 ASP A O 1
ATOM 719 N N . LEU A 1 88 ? 10.510 1.183 -17.501 1.00 68.88 88 LEU A N 1
ATOM 720 C CA . LEU A 1 88 ? 11.764 1.672 -18.082 1.00 68.88 88 LEU A CA 1
ATOM 721 C C . LEU A 1 88 ? 12.620 0.550 -18.671 1.00 68.88 88 LEU A C 1
ATOM 723 O O . LEU A 1 88 ? 13.190 0.745 -19.736 1.00 68.88 88 LEU A O 1
ATOM 727 N N . THR A 1 89 ? 12.661 -0.632 -18.052 1.00 67.56 89 THR A N 1
ATOM 728 C CA . THR A 1 89 ? 13.289 -1.809 -18.669 1.00 67.56 89 THR A CA 1
ATOM 729 C C . THR A 1 89 ? 12.535 -2.229 -19.932 1.00 67.56 89 THR A C 1
ATOM 731 O O . THR A 1 89 ? 13.165 -2.537 -20.932 1.00 67.56 89 THR A O 1
ATOM 734 N N . SER A 1 90 ? 11.196 -2.189 -19.945 1.00 70.44 90 SER A N 1
ATOM 735 C CA . SER A 1 90 ? 10.436 -2.486 -21.174 1.00 70.44 90 SER A CA 1
ATOM 736 C C . SER A 1 90 ? 10.686 -1.432 -22.257 1.00 70.44 90 SER A C 1
ATOM 738 O O . SER A 1 90 ? 10.890 -1.776 -23.415 1.00 70.44 90 SER A O 1
ATOM 740 N N . LEU A 1 91 ? 10.754 -0.153 -21.879 1.00 76.69 91 LEU A N 1
ATOM 741 C CA . LEU A 1 91 ? 11.131 0.926 -22.790 1.00 76.69 91 LEU A CA 1
ATOM 742 C C . LEU A 1 91 ? 12.570 0.765 -23.305 1.00 76.69 91 LEU A C 1
ATOM 744 O O . LEU A 1 91 ? 12.826 1.033 -24.472 1.00 76.69 91 LEU A O 1
ATOM 748 N N . TYR A 1 92 ? 13.507 0.320 -22.464 1.00 79.31 92 TYR A N 1
ATOM 749 C CA . TYR A 1 92 ? 14.871 -0.013 -22.874 1.00 79.31 92 TYR A CA 1
ATOM 750 C C . TYR A 1 92 ? 14.873 -1.129 -23.924 1.00 79.31 92 TYR A C 1
ATOM 752 O O . TYR A 1 92 ? 15.501 -0.976 -24.966 1.00 79.31 92 TYR A O 1
ATOM 760 N N . GLU A 1 93 ? 14.135 -2.217 -23.688 1.00 78.25 93 GLU A N 1
ATOM 761 C CA . GLU A 1 93 ? 14.002 -3.333 -24.635 1.00 78.25 93 GLU A CA 1
ATOM 762 C C . GLU A 1 93 ? 13.386 -2.900 -25.976 1.00 78.25 93 GLU A C 1
ATOM 764 O O . GLU A 1 93 ? 13.808 -3.385 -27.023 1.00 78.25 93 GLU A O 1
ATOM 769 N N . ASP A 1 94 ? 12.430 -1.968 -25.962 1.00 80.31 94 ASP A N 1
ATOM 770 C CA . ASP A 1 94 ? 11.805 -1.436 -27.180 1.00 80.31 94 ASP A CA 1
ATOM 771 C C . ASP A 1 94 ? 12.718 -0.468 -27.953 1.00 80.31 94 ASP A C 1
ATOM 773 O O . ASP A 1 94 ? 12.598 -0.335 -29.174 1.00 80.31 94 ASP A O 1
ATOM 777 N N . LEU A 1 95 ? 13.598 0.252 -27.251 1.00 82.44 95 LEU A N 1
ATOM 778 C CA . LEU A 1 95 ? 14.454 1.284 -27.837 1.00 82.44 95 LEU A CA 1
ATOM 779 C C . LEU A 1 95 ? 15.864 0.800 -28.184 1.00 82.44 95 LEU A C 1
ATOM 781 O O . LEU A 1 95 ? 16.523 1.444 -29.007 1.00 82.44 95 LEU A O 1
ATOM 785 N N . ARG A 1 96 ? 16.356 -0.278 -27.559 1.00 83.00 96 ARG A N 1
ATOM 786 C CA . ARG A 1 96 ? 17.696 -0.800 -27.842 1.00 83.00 96 ARG A CA 1
ATOM 787 C C . ARG A 1 96 ? 17.795 -1.210 -29.306 1.00 83.00 96 ARG A C 1
ATOM 789 O O . ARG A 1 96 ? 16.886 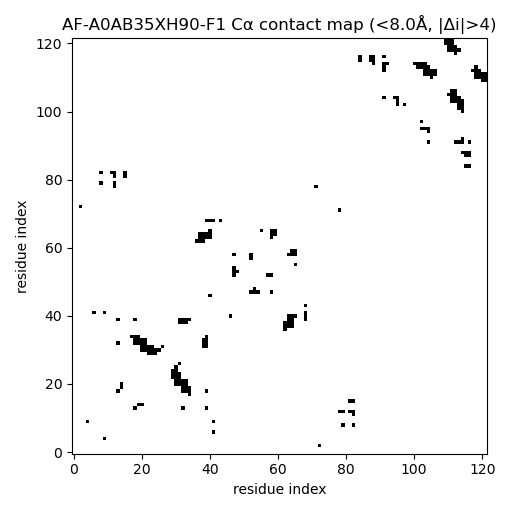-1.812 -29.877 1.00 83.00 96 ARG A O 1
ATOM 796 N N . VAL A 1 97 ? 18.915 -0.864 -29.929 1.00 80.94 97 VAL A N 1
ATOM 797 C CA . VAL A 1 97 ? 19.155 -1.190 -31.340 1.00 80.94 97 VAL A CA 1
ATOM 798 C C . VAL A 1 97 ? 19.802 -2.566 -31.459 1.00 80.94 97 VAL A C 1
ATOM 800 O O . VAL A 1 97 ? 19.676 -3.229 -32.491 1.00 80.94 97 VAL A O 1
ATOM 803 N N . THR A 1 98 ? 20.491 -3.001 -30.405 1.00 80.12 98 THR A N 1
ATOM 804 C CA . THR A 1 98 ? 21.221 -4.261 -30.360 1.00 80.12 98 THR A CA 1
ATOM 805 C C . THR A 1 98 ? 20.797 -5.110 -29.165 1.00 80.12 98 THR A C 1
ATOM 807 O O . THR A 1 98 ? 20.162 -4.624 -28.236 1.00 80.12 98 THR A O 1
ATOM 810 N N . ASP A 1 99 ? 21.170 -6.389 -29.176 1.00 78.12 99 ASP A N 1
ATOM 811 C CA . ASP A 1 99 ? 20.986 -7.289 -28.029 1.00 78.12 99 ASP A CA 1
ATOM 812 C C . ASP A 1 99 ? 22.127 -7.165 -26.994 1.00 78.12 99 ASP A C 1
ATOM 814 O O . ASP A 1 99 ? 22.318 -8.065 -26.175 1.00 78.12 99 ASP A O 1
ATOM 818 N N . ASP A 1 100 ? 22.926 -6.092 -27.045 1.00 80.69 100 ASP A N 1
ATOM 819 C CA . ASP A 1 100 ? 23.991 -5.841 -26.073 1.00 80.69 100 ASP A CA 1
ATOM 820 C C . ASP A 1 100 ? 23.381 -5.362 -24.735 1.00 80.69 100 ASP A C 1
ATOM 822 O O . ASP A 1 100 ? 22.747 -4.302 -24.686 1.00 80.69 100 ASP A O 1
ATOM 826 N N . PRO A 1 101 ? 23.530 -6.124 -23.633 1.00 69.06 101 PRO A N 1
ATOM 827 C CA . PRO A 1 101 ? 22.970 -5.751 -22.336 1.00 69.06 101 PRO A CA 1
ATOM 828 C C . PRO A 1 101 ? 23.653 -4.528 -21.704 1.00 69.06 101 PRO A C 1
ATOM 830 O O . PRO A 1 101 ? 23.072 -3.926 -20.804 1.00 69.06 101 PRO A O 1
ATOM 833 N N . ASP A 1 102 ? 24.850 -4.153 -22.170 1.00 81.00 102 ASP A N 1
ATOM 834 C CA . ASP A 1 102 ? 25.601 -2.992 -21.683 1.00 81.00 102 ASP A CA 1
ATOM 835 C C . ASP A 1 102 ? 25.373 -1.728 -22.547 1.00 81.00 102 ASP A C 1
ATOM 837 O O . ASP A 1 10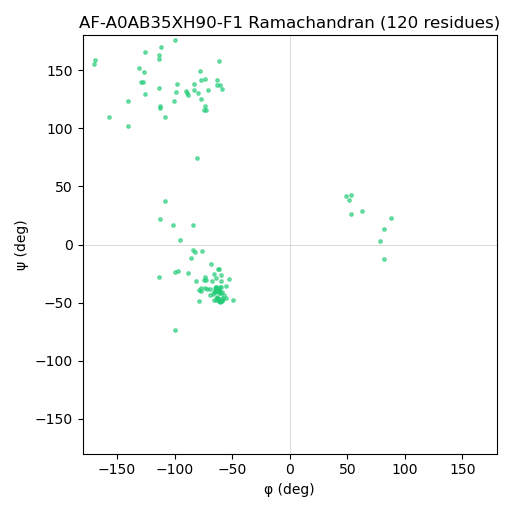2 ? 25.995 -0.682 -22.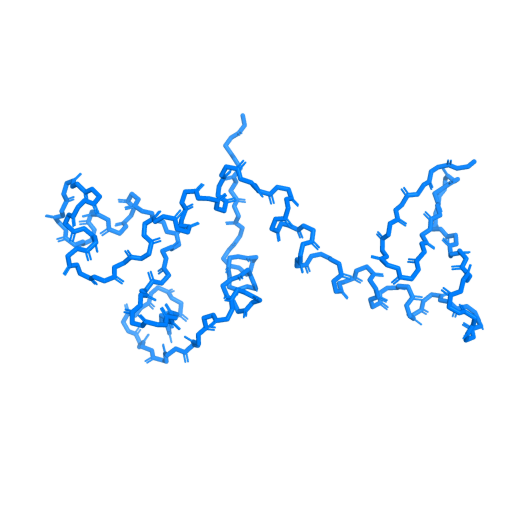311 1.00 81.00 102 ASP A O 1
ATOM 841 N N . GLU A 1 103 ? 24.487 -1.795 -23.553 1.00 84.56 103 GLU A N 1
ATOM 842 C CA . GLU A 1 103 ? 24.130 -0.648 -24.391 1.00 84.56 103 GLU A CA 1
ATOM 843 C C . GLU A 1 103 ? 23.456 0.450 -23.548 1.00 84.56 103 GLU A C 1
ATOM 845 O O . GLU A 1 103 ? 22.615 0.209 -22.686 1.00 84.56 103 GLU A O 1
ATOM 850 N N . TRP A 1 104 ? 23.837 1.706 -23.786 1.00 88.56 104 TRP A N 1
ATOM 851 C CA . TRP A 1 104 ? 23.105 2.850 -23.249 1.00 88.56 104 TRP A CA 1
ATOM 852 C C . TRP A 1 104 ? 22.229 3.418 -24.357 1.00 88.56 104 TRP A C 1
ATOM 854 O O . TRP A 1 104 ? 22.731 3.825 -25.404 1.00 88.56 104 TRP A O 1
ATOM 864 N N . VAL A 1 105 ? 20.929 3.498 -24.104 1.00 86.88 105 V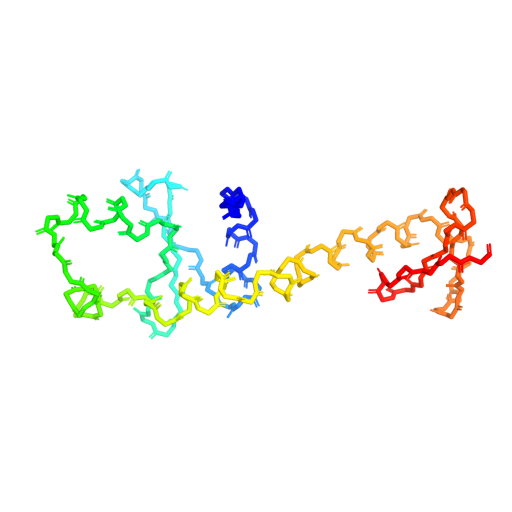AL A N 1
ATOM 865 C CA . VAL A 1 105 ? 19.944 4.040 -25.037 1.00 86.88 105 VAL A CA 1
ATOM 866 C C . VAL A 1 105 ? 19.817 5.545 -24.828 1.00 86.88 105 VAL A C 1
ATOM 868 O O . VAL A 1 105 ? 19.610 6.014 -23.708 1.00 86.88 105 VAL A O 1
ATOM 871 N N . TYR A 1 106 ? 19.922 6.314 -25.911 1.00 86.75 106 TYR A N 1
ATOM 872 C CA . TYR A 1 106 ? 19.687 7.757 -25.889 1.00 86.75 106 TYR A CA 1
ATOM 873 C C . TYR A 1 106 ? 18.187 8.071 -25.914 1.00 86.75 106 TYR A C 1
ATOM 875 O O . TYR A 1 106 ? 17.466 7.569 -26.774 1.00 86.75 106 TYR A O 1
ATOM 883 N N . LEU A 1 107 ? 17.732 8.939 -25.005 1.00 84.50 107 LEU A N 1
ATOM 884 C CA . LEU A 1 107 ? 16.332 9.360 -24.922 1.00 84.50 107 LEU A CA 1
ATOM 885 C C . LEU A 1 107 ? 16.119 10.725 -25.591 1.00 84.50 107 LEU A C 1
ATOM 887 O O . LEU A 1 107 ? 15.531 10.816 -26.667 1.00 84.50 107 LEU A O 1
ATOM 891 N N . ALA A 1 108 ? 16.586 11.792 -24.942 1.00 82.44 108 ALA A N 1
ATOM 892 C CA . ALA A 1 108 ? 16.499 13.178 -25.402 1.00 82.44 108 ALA A CA 1
ATOM 893 C C . ALA A 1 108 ? 17.383 14.078 -24.526 1.00 82.44 108 ALA A C 1
ATOM 895 O O . ALA A 1 108 ? 17.680 13.718 -23.392 1.00 82.44 108 ALA A O 1
ATOM 896 N N . ASP A 1 109 ? 17.772 15.252 -25.030 1.00 87.56 109 ASP A N 1
ATOM 897 C CA . ASP A 1 109 ? 18.455 16.311 -24.266 1.00 87.56 109 ASP A CA 1
ATOM 898 C C . ASP A 1 109 ? 19.661 15.841 -23.427 1.00 87.56 109 ASP A C 1
ATOM 900 O O . ASP A 1 109 ? 19.834 16.246 -22.284 1.00 87.56 109 ASP A O 1
ATOM 904 N N . GLY A 1 110 ? 20.497 14.957 -23.982 1.00 86.69 110 GLY A N 1
ATOM 905 C CA . GLY A 1 110 ? 21.672 14.429 -23.270 1.00 86.69 110 GLY A CA 1
ATOM 906 C C . GLY A 1 110 ? 21.359 13.335 -22.241 1.00 86.69 110 GLY A C 1
ATOM 907 O O . GLY A 1 110 ? 22.273 12.848 -21.584 1.00 86.69 110 GLY A O 1
ATOM 908 N N . MET A 1 111 ? 20.104 12.898 -22.113 1.00 90.06 111 MET A N 1
ATOM 909 C CA . MET A 1 111 ? 19.706 11.805 -21.222 1.00 90.06 111 MET A CA 1
ATOM 910 C C . MET A 1 111 ? 19.928 10.430 -21.860 1.00 90.06 111 MET A C 1
ATOM 912 O O . MET A 1 111 ? 19.497 10.172 -22.988 1.00 90.06 111 MET A O 1
ATOM 916 N N . TRP A 1 112 ? 20.533 9.527 -21.090 1.00 90.75 112 TRP A N 1
ATOM 917 C CA . TRP A 1 112 ? 20.817 8.142 -21.460 1.00 90.75 112 TRP A CA 1
ATOM 918 C C . TRP A 1 112 ? 20.272 7.171 -20.414 1.00 90.75 112 TRP A C 1
ATOM 920 O O .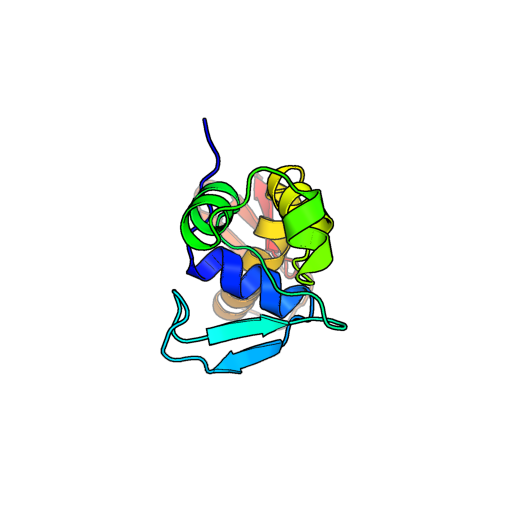 TRP A 1 112 ? 20.263 7.489 -19.223 1.00 90.75 112 TRP A O 1
ATOM 930 N N . MET A 1 113 ? 19.869 5.982 -20.860 1.00 87.88 113 MET A N 1
ATOM 931 C CA . MET A 1 113 ? 19.303 4.918 -20.030 1.00 87.88 113 MET A CA 1
ATOM 932 C C . MET A 1 113 ? 20.040 3.590 -20.233 1.00 87.88 113 MET A C 1
ATOM 934 O O . MET A 1 113 ? 20.367 3.258 -21.370 1.00 87.88 113 MET A O 1
ATOM 938 N N . ASN A 1 114 ? 20.285 2.830 -19.164 1.00 8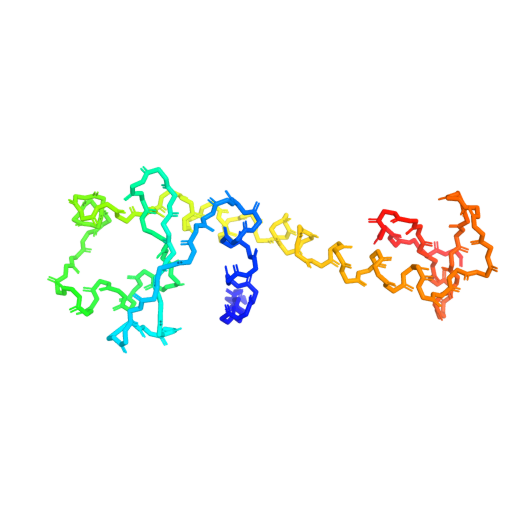5.69 114 ASN A N 1
ATOM 939 C CA . ASN A 1 114 ? 20.830 1.465 -19.237 1.00 85.69 114 ASN A CA 1
ATOM 940 C C . ASN A 1 114 ? 19.724 0.393 -19.092 1.00 85.69 114 ASN A C 1
ATOM 942 O O . ASN A 1 114 ? 18.567 0.720 -18.821 1.00 85.69 114 ASN A O 1
ATOM 946 N N . GLY A 1 115 ? 20.082 -0.890 -19.230 1.00 76.75 115 GLY A N 1
ATOM 947 C CA . GLY A 1 115 ? 19.140 -2.017 -19.128 1.00 76.75 115 GLY A CA 1
ATOM 948 C C . GLY A 1 115 ? 18.436 -2.178 -17.772 1.00 76.75 115 GLY A C 1
ATOM 949 O O . GLY A 1 115 ? 17.346 -2.747 -17.701 1.00 76.75 115 GLY A O 1
ATOM 950 N N . ASP A 1 116 ? 19.005 -1.611 -16.706 1.00 77.69 116 ASP A N 1
ATOM 951 C CA . ASP A 1 116 ? 18.400 -1.584 -15.369 1.00 77.69 116 ASP A CA 1
ATOM 952 C C . ASP A 1 116 ? 17.372 -0.444 -15.199 1.00 77.69 116 ASP A C 1
ATOM 954 O O . ASP A 1 116 ? 16.673 -0.372 -14.185 1.00 77.69 116 ASP A O 1
ATOM 958 N N . GLY A 1 117 ? 17.246 0.441 -16.197 1.00 74.88 117 GLY A N 1
ATOM 959 C CA . GLY A 1 117 ? 16.363 1.607 -16.164 1.00 74.88 117 GLY A CA 1
ATOM 960 C C . GLY A 1 117 ? 16.948 2.812 -15.418 1.00 74.88 117 GLY A C 1
ATOM 961 O O . GLY A 1 117 ? 16.214 3.760 -15.123 1.00 74.88 117 GLY A O 1
ATOM 962 N N . ASP A 1 118 ? 18.248 2.801 -15.113 1.00 81.38 118 ASP A N 1
ATOM 963 C CA . ASP A 1 118 ? 18.944 3.951 -14.542 1.00 81.38 118 ASP A CA 1
ATOM 964 C C . ASP A 1 118 ? 19.158 5.031 -15.600 1.00 81.38 118 ASP A C 1
ATOM 966 O O . ASP A 1 118 ? 19.482 4.752 -16.756 1.00 81.38 118 ASP A O 1
ATOM 970 N N . LEU A 1 119 ? 19.026 6.287 -15.175 1.00 84.06 119 LEU A N 1
ATOM 971 C CA . LEU A 1 119 ? 19.136 7.460 -16.032 1.00 84.06 119 LEU A CA 1
ATOM 972 C C . LEU A 1 119 ? 20.363 8.295 -15.673 1.00 84.06 119 LEU A C 1
ATOM 974 O O . LEU A 1 119 ? 20.586 8.612 -14.503 1.00 84.06 119 LEU A O 1
ATOM 978 N N . ILE A 1 120 ? 21.113 8.715 -16.692 1.00 88.00 120 ILE A N 1
ATOM 979 C CA . ILE A 1 120 ? 22.213 9.677 -16.557 1.00 88.00 120 ILE A CA 1
ATOM 980 C C . ILE A 1 120 ? 22.090 10.789 -17.596 1.00 88.00 120 ILE A C 1
ATOM 982 O O . ILE A 1 120 ? 21.596 10.568 -18.697 1.00 88.00 120 ILE A O 1
ATOM 986 N N . GLU A 1 121 ? 22.606 11.963 -17.257 1.00 88.12 121 GLU A N 1
ATOM 987 C CA . GLU A 1 121 ? 22.811 13.074 -18.187 1.00 88.12 121 GLU A CA 1
ATOM 988 C C . GLU A 1 121 ? 24.287 13.078 -18.621 1.00 88.12 121 GLU A C 1
ATOM 990 O O . GLU A 1 121 ? 25.179 12.944 -17.775 1.00 88.12 121 GLU A O 1
ATOM 995 N N . ARG A 1 122 ? 24.551 13.170 -19.928 1.00 79.88 122 ARG A N 1
ATOM 996 C CA . ARG A 1 122 ? 25.895 13.241 -20.525 1.00 79.88 122 ARG A CA 1
ATOM 997 C C . ARG A 1 122 ? 26.050 14.457 -21.424 1.00 79.88 122 ARG A C 1
ATOM 999 O O . ARG A 1 122 ? 25.095 14.758 -22.173 1.00 79.88 122 ARG A O 1
#

Sequence (122 aa):
MAIVLSVTEQIQIALKLGYERVPDEDAYTSAYYVKNGLKWIFNIVGLKKTLNVSSDDELREQDYDVETYYDVRRNYNKYKQMIVGSDLTSLYEDLRVTDDPDEWVYLADGMWMNGDGDLIER

Solvent-accessible surface area (backbone atoms only — not comparable to full-atom values): 7211 Å² total; per-residue (Å²): 132,87,88,77,78,53,71,66,58,51,51,49,43,40,46,76,74,59,30,46,83,41,82,31,84,89,35,97,74,47,29,51,36,38,41,98,79,26,29,68,60,92,47,68,72,60,49,29,61,76,69,72,50,91,55,70,63,68,37,46,78,70,34,33,36,62,67,60,47,50,48,49,66,74,43,39,69,63,53,47,47,69,58,42,34,61,56,39,26,50,49,37,68,74,63,46,91,62,92,56,74,84,50,68,40,77,76,56,97,47,31,32,32,35,59,77,42,52,76,47,79,104

pLDDT: mean 85.81, std 10.93, range [39.84, 97.88]